Protein AF-A0A8I2FXC3-F1 (afdb_monomer_lite)

Secondary structure (DSSP, 8-state):
-HHHHHHHHHHHTTS-----SS--EETTTTEE--STTHHHHHHHHHTTS---HHHHHHHHHHTT--EEEE-SGGGHHHHHHHHH-SSSEEEE-SSHHHHHHHHT--GGGGS--S--HHHHHHHHHHHS------HHHHIIIIIHHHHHHHHHHHHHHHTT-PPPHHHHHHHHHHHHHHHH--

Radius of gyration: 24.17 Å; chains: 1; bounding box: 59×33×68 Å

Foldseek 3Di:
DVVVLVVQLVVPVVDQFDQDPDFDQQQQQLGGDPGRVVVSVSVSVPVPHGGPVLSVLVVCVVVPAQEEEAEDADCPVVVVSVVNDVRHHYQYDHDPVSVVVVVPDDPVVRDPPPDALLSVLLCLLVVDDAPAPDPVLCC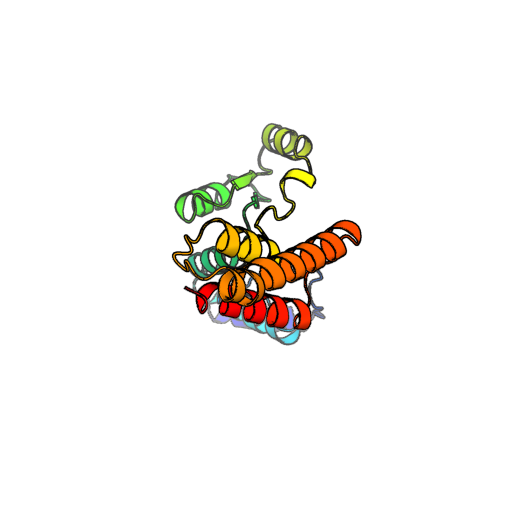VQRVVLSVVSVVLVVVCVVVVHHDDPVNNVSSVVSSVSSVVSD

Structure (mmCIF, N/CA/C/O backbone):
data_AF-A0A8I2FXC3-F1
#
_entry.id   AF-A0A8I2FXC3-F1
#
loop_
_atom_site.group_PDB
_atom_site.id
_atom_site.type_symbol
_atom_site.label_atom_id
_atom_site.label_alt_id
_atom_site.label_comp_id
_atom_site.label_asym_id
_atom_site.label_entity_id
_atom_site.label_seq_id
_atom_site.pdbx_PDB_ins_code
_atom_site.Cartn_x
_atom_site.Cartn_y
_atom_site.Cartn_z
_atom_site.occupancy
_atom_site.B_iso_or_equiv
_atom_site.auth_seq_id
_atom_site.auth_comp_id
_atom_site.auth_asym_id
_atom_site.auth_atom_id
_atom_site.pdbx_PDB_model_num
ATOM 1 N N . MET A 1 1 ? 8.585 11.444 -30.306 1.00 81.94 1 MET A N 1
ATOM 2 C CA . MET A 1 1 ? 8.657 10.123 -29.637 1.00 81.94 1 MET A CA 1
ATOM 3 C C . MET A 1 1 ? 7.749 9.060 -30.261 1.00 81.94 1 MET A C 1
ATOM 5 O O . MET A 1 1 ? 8.058 7.886 -30.109 1.00 81.94 1 MET A O 1
ATOM 9 N N . GLU A 1 2 ? 6.699 9.419 -31.012 1.00 89.00 2 GLU A N 1
ATOM 10 C CA . GLU A 1 2 ? 5.767 8.445 -31.617 1.00 89.00 2 GLU A CA 1
ATOM 11 C C . GLU A 1 2 ? 6.425 7.327 -32.466 1.00 89.00 2 GLU A C 1
ATOM 13 O O . GLU A 1 2 ? 6.064 6.163 -32.287 1.00 89.00 2 GLU A O 1
ATOM 18 N N . PRO A 1 3 ? 7.431 7.596 -33.327 1.00 92.88 3 PRO A N 1
ATOM 19 C CA . PRO A 1 3 ? 8.108 6.526 -34.069 1.00 92.88 3 PRO A CA 1
ATOM 20 C C . PRO A 1 3 ? 8.827 5.523 -33.155 1.00 92.88 3 PRO A C 1
ATOM 22 O O . PRO A 1 3 ? 8.731 4.315 -33.365 1.00 92.88 3 PRO A O 1
ATOM 25 N N . CYS A 1 4 ? 9.476 6.007 -32.091 1.00 93.56 4 CYS A N 1
ATOM 26 C CA . CYS A 1 4 ? 10.134 5.157 -31.097 1.00 93.56 4 CYS A CA 1
ATOM 27 C C . CYS A 1 4 ? 9.119 4.314 -30.318 1.00 93.56 4 CYS A C 1
ATOM 29 O O . CYS A 1 4 ? 9.374 3.146 -30.051 1.00 93.56 4 CYS A O 1
ATOM 31 N N . ALA A 1 5 ? 7.947 4.874 -29.999 1.00 94.56 5 ALA A N 1
ATOM 32 C CA . ALA A 1 5 ? 6.878 4.143 -29.324 1.00 94.56 5 ALA A CA 1
ATOM 33 C C . ALA A 1 5 ? 6.323 2.997 -30.188 1.00 94.56 5 ALA A C 1
ATOM 35 O O . ALA A 1 5 ? 6.007 1.929 -29.667 1.00 94.56 5 ALA A O 1
ATOM 36 N N . LYS A 1 6 ? 6.232 3.185 -31.513 1.00 94.62 6 LYS A N 1
ATOM 37 C CA . LYS A 1 6 ? 5.848 2.118 -32.455 1.00 94.62 6 LYS A CA 1
ATOM 38 C C . LYS A 1 6 ? 6.905 1.017 -32.537 1.00 94.62 6 LYS A C 1
ATOM 40 O O . LYS A 1 6 ? 6.545 -0.154 -32.463 1.00 94.62 6 LYS A O 1
ATOM 45 N N . ALA A 1 7 ? 8.183 1.386 -32.644 1.00 96.50 7 ALA A N 1
ATOM 46 C CA . ALA A 1 7 ? 9.283 0.422 -32.642 1.00 96.50 7 ALA A CA 1
ATOM 47 C C . ALA A 1 7 ? 9.333 -0.378 -31.329 1.00 96.50 7 ALA A C 1
ATOM 49 O O . ALA A 1 7 ? 9.421 -1.602 -31.353 1.00 96.50 7 ALA A O 1
ATOM 50 N N . PHE A 1 8 ? 9.176 0.298 -30.188 1.00 97.12 8 PHE A N 1
ATOM 51 C CA . PHE A 1 8 ? 9.113 -0.343 -28.877 1.00 97.12 8 PHE A CA 1
ATOM 52 C C . PHE A 1 8 ? 7.912 -1.287 -28.752 1.00 97.12 8 PHE A C 1
ATOM 54 O O . PHE A 1 8 ? 8.058 -2.407 -28.280 1.00 97.12 8 PHE A O 1
ATOM 61 N N . ALA A 1 9 ? 6.735 -0.884 -29.244 1.00 95.81 9 ALA A N 1
ATOM 62 C CA . ALA A 1 9 ? 5.561 -1.752 -29.262 1.00 95.81 9 ALA A CA 1
ATOM 63 C C . ALA A 1 9 ? 5.794 -3.033 -30.073 1.00 95.81 9 ALA A C 1
ATOM 65 O O . ALA A 1 9 ? 5.414 -4.106 -29.616 1.00 95.81 9 ALA A O 1
ATOM 66 N N . ALA A 1 10 ? 6.428 -2.928 -31.247 1.00 96.69 10 ALA A N 1
ATOM 67 C CA . ALA A 1 10 ? 6.784 -4.093 -32.053 1.00 96.69 10 ALA A CA 1
ATOM 68 C C . ALA A 1 10 ? 7.753 -5.020 -31.302 1.00 96.69 10 ALA A C 1
ATOM 70 O O . ALA A 1 10 ? 7.565 -6.233 -31.313 1.00 96.69 10 ALA A O 1
ATOM 71 N N . GLU A 1 11 ? 8.732 -4.461 -30.590 1.00 97.56 11 GLU A N 1
ATOM 72 C CA . GLU A 1 11 ? 9.667 -5.238 -29.773 1.00 97.56 11 GLU A CA 1
ATOM 73 C C . GLU A 1 11 ? 8.960 -5.993 -28.639 1.00 97.56 11 GLU A C 1
ATOM 75 O O . GLU A 1 11 ? 9.184 -7.188 -28.463 1.00 97.56 11 GLU A O 1
ATOM 80 N N . LEU A 1 12 ? 8.033 -5.340 -27.929 1.00 97.06 12 LEU A N 1
ATOM 81 C CA . LEU A 1 12 ? 7.273 -5.952 -26.833 1.00 97.06 12 LEU A CA 1
ATOM 82 C C . LEU A 1 12 ? 6.481 -7.195 -27.277 1.00 97.06 12 LEU A C 1
ATOM 84 O O . LEU A 1 12 ? 6.309 -8.111 -26.477 1.00 97.06 12 LEU A O 1
ATOM 88 N N . THR A 1 13 ? 6.042 -7.276 -28.542 1.00 95.88 13 THR A N 1
ATOM 89 C CA . THR A 1 13 ? 5.306 -8.453 -29.056 1.00 95.88 13 THR A CA 1
ATOM 90 C C . THR A 1 13 ? 6.130 -9.741 -29.086 1.00 95.88 13 THR A C 1
ATOM 92 O O . THR A 1 13 ? 5.559 -10.828 -29.153 1.00 95.88 13 THR A O 1
ATOM 95 N N . LYS A 1 14 ? 7.462 -9.643 -29.005 1.00 97.81 14 LYS A N 1
ATOM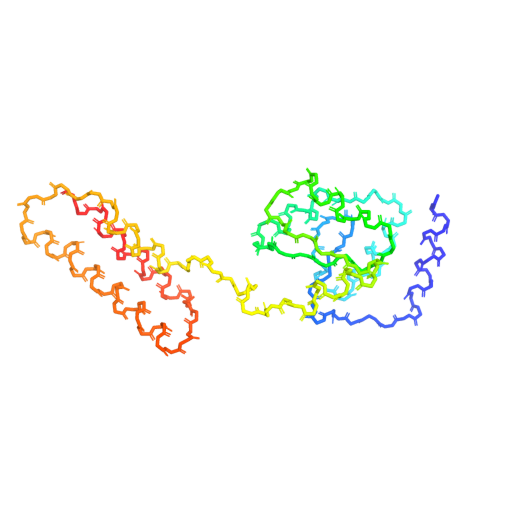 96 C CA . LYS A 1 14 ? 8.367 -10.800 -28.988 1.00 97.81 14 LYS A CA 1
ATOM 97 C C . LYS A 1 14 ? 8.417 -11.504 -27.630 1.00 97.81 14 LYS A C 1
ATOM 99 O O . LYS A 1 14 ? 8.979 -12.593 -27.533 1.00 97.81 14 LYS A O 1
ATOM 104 N N . TYR A 1 15 ? 7.840 -10.904 -26.590 1.00 97.00 15 TYR A N 1
ATOM 105 C CA . TYR A 1 15 ? 7.925 -11.386 -25.216 1.00 97.00 15 TYR A CA 1
ATOM 106 C C . TYR A 1 15 ? 6.571 -11.871 -24.700 1.00 97.00 15 TYR A C 1
ATOM 108 O O . TYR A 1 15 ? 5.512 -11.354 -25.058 1.00 97.00 15 TYR A O 1
ATOM 116 N N . ARG A 1 16 ? 6.610 -12.865 -23.808 1.00 96.75 16 ARG A N 1
ATOM 117 C CA . ARG A 1 16 ? 5.438 -13.317 -23.053 1.00 96.75 16 ARG A CA 1
ATOM 118 C C . ARG A 1 16 ? 5.423 -12.649 -21.687 1.00 96.75 16 ARG A C 1
ATOM 120 O O . ARG A 1 16 ? 6.368 -12.799 -20.917 1.00 96.75 16 ARG A O 1
ATOM 127 N N . PHE A 1 17 ? 4.334 -11.952 -21.391 1.00 96.81 17 PHE A N 1
ATOM 128 C CA . PHE A 1 17 ? 4.125 -11.295 -20.108 1.00 96.81 17 PHE A CA 1
ATOM 129 C C . PHE A 1 17 ? 3.331 -12.192 -19.161 1.00 96.81 17 PHE A C 1
ATOM 131 O O . PHE A 1 17 ? 2.380 -12.864 -19.564 1.00 96.81 17 PHE A O 1
ATOM 138 N N . HIS A 1 18 ? 3.719 -12.157 -17.892 1.00 97.00 18 HIS A N 1
ATOM 139 C CA . HIS A 1 18 ? 3.005 -12.775 -16.781 1.00 97.00 18 HIS A CA 1
ATOM 140 C C . HIS A 1 18 ? 2.612 -11.685 -15.790 1.00 97.00 18 HIS A C 1
ATOM 142 O O . HIS A 1 18 ? 3.192 -10.597 -15.803 1.00 97.00 18 HIS A O 1
ATOM 148 N N . MET A 1 19 ? 1.628 -11.979 -14.942 1.00 97.06 19 MET A N 1
ATOM 149 C CA . MET A 1 19 ? 1.322 -11.075 -13.843 1.00 97.06 19 MET A CA 1
ATOM 150 C C . MET A 1 19 ? 2.486 -11.067 -12.850 1.00 97.06 19 MET A C 1
ATOM 152 O O . MET A 1 19 ? 2.941 -12.146 -12.467 1.00 97.06 19 MET A O 1
ATOM 156 N N . PRO A 1 20 ? 2.976 -9.880 -12.454 1.00 95.19 20 PRO A N 1
ATOM 157 C CA . PRO A 1 20 ? 3.927 -9.765 -11.362 1.00 95.19 20 PRO A CA 1
ATOM 158 C C . PRO A 1 20 ? 3.356 -10.368 -10.077 1.00 95.19 20 PRO A C 1
ATOM 160 O O . PRO A 1 20 ? 2.172 -10.196 -9.790 1.00 95.19 20 PRO A O 1
ATOM 163 N N . GLU A 1 21 ? 4.205 -11.035 -9.299 1.00 95.94 21 GLU A N 1
ATOM 164 C CA . GLU A 1 21 ? 3.844 -11.533 -7.965 1.00 95.94 21 GLU A CA 1
ATOM 165 C C . GLU A 1 21 ? 3.537 -10.376 -7.001 1.00 95.94 21 GLU A C 1
ATOM 167 O O . GLU A 1 21 ? 2.598 -10.448 -6.212 1.00 95.94 21 GLU A O 1
ATOM 172 N N . TRP A 1 22 ? 4.264 -9.263 -7.143 1.00 94.12 22 TRP A N 1
ATOM 173 C CA . TRP A 1 22 ? 4.031 -8.027 -6.398 1.00 94.12 22 TRP A CA 1
ATOM 174 C C . TRP A 1 22 ? 3.427 -6.941 -7.292 1.00 94.12 22 TRP A C 1
ATOM 176 O O . TRP A 1 22 ? 3.851 -6.803 -8.442 1.00 94.12 22 TRP A O 1
ATOM 186 N N . PRO A 1 23 ? 2.489 -6.116 -6.791 1.00 95.00 23 PRO A N 1
ATOM 187 C CA . PRO A 1 23 ? 1.893 -5.038 -7.574 1.00 95.00 23 PRO A CA 1
ATOM 188 C C . PRO A 1 23 ? 2.944 -4.082 -8.157 1.00 95.00 23 PRO A C 1
ATOM 190 O O . PRO A 1 23 ? 3.705 -3.453 -7.425 1.00 95.00 23 PRO A O 1
ATOM 193 N N . VAL A 1 24 ? 2.949 -3.919 -9.483 1.00 97.31 24 VAL A N 1
ATOM 194 C CA . VAL A 1 24 ? 3.807 -2.943 -10.175 1.00 97.31 24 VAL A CA 1
ATOM 195 C C . VAL A 1 24 ? 2.955 -1.773 -10.648 1.00 97.31 24 VAL A C 1
ATOM 197 O O . VAL A 1 24 ? 2.078 -1.948 -11.494 1.00 97.31 24 VAL A O 1
ATOM 200 N N . ILE A 1 25 ? 3.225 -0.583 -10.108 1.00 97.69 25 ILE A N 1
ATOM 201 C CA . ILE A 1 25 ? 2.496 0.653 -10.414 1.00 97.69 25 ILE A CA 1
ATOM 202 C C . ILE A 1 25 ? 2.992 1.236 -11.742 1.00 97.69 25 ILE A C 1
ATOM 204 O O . ILE A 1 25 ? 4.173 1.544 -11.903 1.00 97.69 25 ILE A O 1
ATOM 208 N N . ALA A 1 26 ? 2.088 1.416 -12.702 1.00 98.00 26 ALA A N 1
ATOM 209 C CA . ALA A 1 26 ? 2.412 1.973 -14.004 1.00 98.00 26 ALA A CA 1
ATOM 210 C C . ALA A 1 26 ? 2.509 3.505 -13.955 1.00 98.00 26 ALA A C 1
ATOM 212 O O . ALA A 1 26 ? 1.583 4.200 -13.535 1.00 98.00 26 ALA A O 1
ATOM 213 N N . ASN A 1 27 ? 3.590 4.055 -14.512 1.00 97.69 27 ASN A N 1
ATOM 214 C CA . ASN A 1 27 ? 3.822 5.504 -14.570 1.00 97.69 27 ASN A CA 1
ATOM 215 C C . ASN A 1 27 ? 2.739 6.290 -15.324 1.00 97.69 27 ASN A C 1
ATOM 217 O O . ASN A 1 27 ? 2.617 7.491 -15.130 1.00 97.69 27 ASN A O 1
ATOM 221 N N . VAL A 1 28 ? 1.979 5.646 -16.210 1.00 97.62 28 VAL A N 1
ATOM 222 C CA . VAL A 1 28 ? 1.005 6.324 -17.081 1.00 97.62 28 VAL A CA 1
ATOM 223 C C . VAL A 1 28 ? -0.259 6.748 -16.330 1.00 97.62 28 VAL A C 1
ATOM 225 O O . VAL A 1 28 ? -0.900 7.714 -16.730 1.00 97.62 28 VAL A O 1
ATOM 228 N N . ASN A 1 29 ? -0.639 6.029 -15.272 1.00 96.44 29 ASN A N 1
ATOM 229 C CA . ASN A 1 29 ? -1.877 6.270 -14.524 1.00 96.44 29 ASN A CA 1
ATOM 230 C C . ASN A 1 29 ? -1.700 6.227 -12.996 1.00 96.44 29 ASN A C 1
ATOM 232 O O . ASN A 1 29 ? -2.645 6.564 -12.290 1.00 96.44 29 ASN A O 1
ATOM 236 N N . GLY A 1 30 ? -0.529 5.831 -12.486 1.00 97.12 30 GLY A N 1
ATOM 237 C CA . GLY A 1 30 ? -0.273 5.710 -11.051 1.00 97.12 30 GLY A CA 1
ATOM 238 C C . GLY A 1 30 ? -1.001 4.540 -10.390 1.00 97.12 30 GLY A C 1
ATOM 239 O O . GLY A 1 30 ? -1.213 4.574 -9.183 1.00 97.12 30 GLY A O 1
ATOM 240 N N . LEU A 1 31 ? -1.393 3.516 -11.156 1.00 97.62 31 LEU A N 1
ATOM 241 C CA . LEU A 1 31 ? -2.106 2.336 -10.657 1.00 97.62 31 LEU A CA 1
ATOM 242 C C . LEU A 1 31 ? -1.353 1.040 -10.997 1.00 97.62 31 LEU A C 1
ATOM 244 O O . LEU A 1 31 ? -0.633 1.007 -12.000 1.00 97.62 31 LEU A O 1
ATOM 248 N N . PRO A 1 32 ? -1.528 -0.042 -10.216 1.00 97.75 32 PRO A N 1
ATOM 249 C CA . PRO A 1 32 ? -1.008 -1.354 -10.571 1.00 97.75 32 PRO A CA 1
ATOM 250 C C . PRO A 1 32 ? -1.511 -1.844 -11.928 1.00 97.75 32 PRO A C 1
ATOM 252 O O . PRO A 1 32 ? -2.628 -1.524 -12.349 1.00 97.75 32 PRO A O 1
ATOM 255 N N . TYR A 1 33 ? -0.718 -2.684 -12.591 1.00 97.44 33 TYR A N 1
ATOM 256 C CA . TYR A 1 33 ? -1.213 -3.453 -13.731 1.00 97.44 33 TYR A CA 1
ATOM 257 C C . TYR A 1 33 ? -2.418 -4.304 -13.324 1.00 97.44 33 TYR A C 1
ATOM 259 O O . TYR A 1 33 ? -2.373 -5.028 -12.332 1.00 97.44 33 TYR A O 1
ATOM 267 N N . LYS A 1 34 ? -3.495 -4.211 -14.107 1.00 95.00 34 LYS A N 1
ATOM 268 C CA . LYS A 1 34 ? -4.745 -4.936 -13.847 1.00 95.00 34 LYS A CA 1
ATOM 269 C C . LYS A 1 34 ? -4.654 -6.399 -14.281 1.00 95.00 34 LYS A C 1
ATOM 271 O O . LYS A 1 34 ? -5.182 -7.283 -13.617 1.00 95.00 34 LYS A O 1
ATOM 276 N N . ASP A 1 35 ? -4.011 -6.619 -15.419 1.00 96.31 35 ASP A N 1
ATOM 277 C CA . ASP A 1 35 ? -3.868 -7.904 -16.093 1.00 96.31 35 ASP A CA 1
ATOM 278 C C . ASP A 1 35 ? -2.599 -7.898 -16.965 1.00 96.31 35 ASP A C 1
ATOM 280 O O . ASP A 1 35 ? -2.004 -6.843 -17.228 1.00 96.31 35 ASP A O 1
ATOM 284 N N . LYS A 1 36 ? -2.152 -9.082 -17.401 1.00 96.25 36 LYS A N 1
ATOM 285 C CA . LYS A 1 36 ? -0.900 -9.239 -18.161 1.00 96.25 36 LYS A CA 1
ATOM 286 C C . LYS A 1 36 ? -0.984 -8.583 -19.542 1.00 96.25 36 LYS A C 1
ATOM 288 O O . LYS A 1 36 ? 0.030 -8.133 -20.071 1.00 96.25 36 LYS A O 1
ATOM 293 N N . GLU A 1 37 ? -2.186 -8.499 -20.110 1.00 95.50 37 GLU A N 1
ATOM 294 C CA . GLU A 1 37 ? -2.475 -7.855 -21.390 1.00 95.50 37 GLU A CA 1
ATOM 295 C C . GLU A 1 37 ? -2.274 -6.333 -21.314 1.00 95.50 37 GLU A C 1
ATOM 297 O O . GLU A 1 37 ? -1.822 -5.714 -22.281 1.00 95.50 37 GLU A O 1
ATOM 302 N N . SER A 1 38 ? -2.540 -5.720 -20.157 1.00 96.38 38 SER A N 1
ATOM 303 C CA . SER A 1 38 ? -2.358 -4.283 -19.934 1.00 96.38 38 SER A CA 1
ATOM 304 C C . SER A 1 38 ? -0.890 -3.842 -19.891 1.00 96.38 38 SER A C 1
ATOM 306 O O . SER A 1 38 ? -0.597 -2.693 -20.235 1.00 96.38 38 SER A O 1
ATOM 308 N N . ILE A 1 39 ? 0.038 -4.735 -19.526 1.00 97.38 39 ILE A N 1
ATOM 309 C CA . ILE A 1 39 ? 1.464 -4.421 -19.336 1.00 97.38 39 ILE A CA 1
ATOM 310 C C . ILE A 1 39 ? 2.099 -3.835 -20.609 1.00 97.38 39 ILE A C 1
ATOM 312 O O . ILE A 1 39 ? 2.529 -2.677 -20.575 1.00 97.38 39 ILE A O 1
ATOM 316 N N . PRO A 1 40 ? 2.137 -4.543 -21.759 1.00 97.19 40 PRO A N 1
ATOM 317 C CA . PRO A 1 40 ? 2.761 -4.006 -22.969 1.00 97.19 40 PRO A CA 1
ATOM 318 C C . PRO A 1 40 ? 2.044 -2.755 -23.500 1.00 97.19 40 PRO A C 1
ATOM 320 O O . PRO A 1 40 ? 2.682 -1.865 -24.067 1.00 97.19 40 PRO A O 1
ATOM 323 N N . LEU A 1 41 ? 0.727 -2.642 -23.285 1.00 95.75 41 LEU A N 1
ATOM 324 C CA . LEU A 1 41 ? -0.053 -1.472 -23.695 1.00 95.75 41 LEU A CA 1
ATOM 325 C C . LEU A 1 41 ? 0.359 -0.216 -22.919 1.00 95.75 41 LEU A C 1
ATOM 327 O O . LEU A 1 41 ? 0.526 0.853 -23.512 1.00 95.75 41 LEU A O 1
ATOM 331 N N . LEU A 1 42 ? 0.530 -0.333 -21.604 1.00 97.38 42 LEU A N 1
ATOM 332 C CA . LEU A 1 42 ? 0.925 0.777 -20.740 1.00 97.38 42 LEU A CA 1
ATOM 333 C C . LEU A 1 42 ? 2.417 1.110 -20.874 1.00 97.38 42 LEU A C 1
ATOM 335 O O . LEU A 1 42 ? 2.748 2.294 -20.923 1.00 97.38 42 LEU A O 1
ATOM 339 N N . LEU A 1 43 ? 3.295 0.116 -21.053 1.00 97.06 43 LEU A N 1
ATOM 340 C CA . LEU A 1 43 ? 4.711 0.344 -21.375 1.00 97.06 43 LEU A CA 1
ATOM 341 C C . LEU A 1 43 ? 4.866 1.135 -22.679 1.00 97.06 43 LEU A C 1
ATOM 343 O O . LEU A 1 43 ? 5.606 2.117 -22.728 1.00 97.06 43 LEU A O 1
ATOM 347 N N . LYS A 1 44 ? 4.111 0.778 -23.728 1.00 96.38 44 LYS A N 1
ATOM 348 C CA . LYS A 1 44 ? 4.063 1.575 -24.961 1.00 96.38 44 LYS A CA 1
ATOM 349 C C . LYS A 1 44 ? 3.600 3.003 -24.678 1.00 96.38 44 LYS A C 1
ATOM 351 O O . LYS A 1 44 ? 4.236 3.946 -25.143 1.00 96.38 44 LYS A O 1
ATOM 356 N N . LYS A 1 45 ? 2.485 3.177 -23.956 1.00 96.56 45 LYS A N 1
ATOM 357 C CA . LYS A 1 45 ? 1.933 4.513 -23.662 1.00 96.56 45 LYS A CA 1
ATOM 358 C C . LYS A 1 45 ? 2.926 5.389 -22.900 1.00 96.56 45 LYS A C 1
ATOM 360 O O . LYS A 1 45 ? 2.995 6.581 -23.180 1.00 96.56 45 LYS A O 1
ATOM 365 N N . GLN A 1 46 ? 3.734 4.814 -22.011 1.00 96.44 46 GLN A N 1
ATOM 366 C CA . GLN A 1 46 ? 4.749 5.544 -21.250 1.00 96.44 46 GLN A CA 1
ATOM 367 C C . GLN A 1 46 ? 5.757 6.284 -22.144 1.00 96.44 46 GLN A C 1
ATOM 369 O O . GLN A 1 46 ? 6.243 7.340 -21.759 1.00 96.44 46 GLN A O 1
ATOM 374 N N . MET A 1 47 ? 6.026 5.794 -23.359 1.00 96.38 47 MET A N 1
ATOM 375 C CA . MET A 1 47 ? 6.929 6.461 -24.308 1.00 96.38 47 MET A CA 1
ATOM 376 C C . MET A 1 47 ? 6.421 7.825 -24.794 1.00 96.38 47 MET A C 1
ATOM 378 O O . MET A 1 47 ? 7.190 8.595 -25.365 1.00 96.38 47 MET A O 1
ATOM 382 N N . THR A 1 48 ? 5.127 8.112 -24.650 1.00 95.62 48 THR A N 1
ATOM 383 C CA . THR A 1 48 ? 4.497 9.332 -25.182 1.00 95.62 48 THR A CA 1
ATOM 384 C C . THR A 1 48 ? 3.650 10.080 -24.162 1.00 95.62 48 THR A C 1
ATOM 386 O O . THR A 1 48 ? 3.149 11.157 -24.473 1.00 95.62 48 THR A O 1
ATOM 389 N N . HIS A 1 49 ? 3.499 9.538 -22.953 1.00 95.38 49 HIS A N 1
ATOM 390 C CA . HIS A 1 49 ? 2.686 10.116 -21.888 1.00 95.38 49 HIS A CA 1
ATOM 391 C C . HIS A 1 49 ? 3.563 10.586 -20.723 1.00 95.38 49 HIS A C 1
ATOM 393 O O . HIS A 1 49 ? 4.606 9.985 -20.455 1.00 95.38 49 HIS A O 1
ATOM 399 N N . PRO A 1 50 ? 3.146 11.645 -20.009 1.00 95.94 50 PRO A N 1
ATOM 400 C CA . PRO A 1 50 ? 3.859 12.104 -18.827 1.00 95.94 50 PRO A CA 1
ATOM 401 C C . PRO A 1 50 ? 3.846 11.046 -17.719 1.00 95.94 50 PRO A C 1
ATOM 403 O O . PRO A 1 50 ? 2.918 10.243 -17.605 1.00 95.94 50 PRO A O 1
ATOM 406 N N . ILE A 1 51 ? 4.870 11.094 -16.867 1.00 96.31 51 ILE A N 1
ATOM 407 C CA . ILE A 1 51 ? 4.948 10.278 -15.655 1.00 96.31 51 ILE A CA 1
ATOM 408 C C . ILE A 1 51 ? 3.985 10.860 -14.614 1.00 96.31 51 ILE A C 1
ATOM 410 O O . ILE A 1 51 ? 4.172 11.981 -14.141 1.00 96.31 51 ILE A O 1
ATOM 414 N N . GLN A 1 52 ? 2.978 10.084 -14.222 1.00 97.00 52 GLN A N 1
ATOM 415 C CA . GLN A 1 52 ? 1.974 10.427 -13.213 1.00 97.00 52 GLN A CA 1
ATOM 416 C C . GLN A 1 52 ? 2.493 10.189 -11.789 1.00 97.00 52 GLN A C 1
ATOM 418 O O . GLN A 1 52 ? 1.914 9.437 -11.008 1.00 97.00 52 GLN A O 1
ATOM 423 N N . TRP A 1 53 ? 3.597 10.847 -11.431 1.00 94.75 53 TRP A N 1
ATOM 424 C CA . TRP A 1 53 ? 4.250 10.657 -10.132 1.00 94.75 53 TRP A CA 1
ATOM 425 C C . TRP A 1 53 ? 3.337 10.984 -8.943 1.00 94.75 53 TRP A C 1
ATOM 427 O O . TRP A 1 53 ? 3.314 10.257 -7.954 1.00 94.75 53 TRP A O 1
ATOM 437 N N . GLN A 1 54 ? 2.537 12.049 -9.048 1.00 93.81 54 GLN A N 1
ATOM 438 C CA . GLN A 1 54 ? 1.588 12.419 -7.998 1.00 93.81 54 GLN A CA 1
ATOM 439 C C . GLN A 1 54 ? 0.521 11.338 -7.781 1.00 93.81 54 GLN A C 1
ATOM 441 O O . GLN A 1 54 ? 0.184 11.047 -6.637 1.00 93.81 54 GLN A O 1
ATOM 446 N N . ALA A 1 55 ? 0.031 10.714 -8.857 1.00 96.06 55 ALA A N 1
ATOM 447 C CA . ALA A 1 55 ? -0.934 9.623 -8.758 1.00 96.06 55 ALA A CA 1
ATOM 448 C C . ALA A 1 55 ? -0.313 8.387 -8.091 1.00 96.06 55 ALA A C 1
ATOM 450 O O . ALA A 1 55 ? -0.939 7.796 -7.219 1.00 96.06 55 ALA A O 1
ATOM 451 N N . THR A 1 56 ? 0.942 8.055 -8.418 1.00 96.25 56 THR A N 1
ATOM 452 C CA . THR A 1 56 ? 1.693 6.992 -7.731 1.00 96.25 56 THR A CA 1
ATOM 453 C C . THR A 1 56 ? 1.812 7.263 -6.228 1.00 96.25 56 THR A C 1
ATOM 455 O O . THR A 1 56 ? 1.546 6.374 -5.424 1.00 96.25 56 THR A O 1
ATOM 458 N N . MET A 1 57 ? 2.164 8.491 -5.833 1.00 94.31 57 MET A N 1
ATOM 459 C CA . MET A 1 57 ? 2.274 8.863 -4.415 1.00 94.31 57 MET A CA 1
ATOM 460 C C . MET A 1 57 ? 0.926 8.795 -3.687 1.00 94.31 57 MET A C 1
ATOM 462 O O . MET A 1 57 ? 0.869 8.341 -2.545 1.00 94.31 57 MET A O 1
ATOM 466 N N . GLU A 1 58 ? -0.159 9.220 -4.338 1.00 93.06 58 GLU A N 1
ATOM 467 C CA . GLU A 1 58 ? -1.506 9.141 -3.769 1.00 93.06 58 GLU A CA 1
ATOM 468 C C . GLU A 1 58 ? -1.964 7.685 -3.619 1.00 93.06 58 GLU A C 1
ATOM 470 O O . GLU A 1 58 ? -2.479 7.313 -2.566 1.00 93.06 58 GLU A O 1
ATOM 475 N N . TYR A 1 59 ? -1.694 6.836 -4.615 1.00 94.75 59 TYR A N 1
ATOM 476 C CA . TYR A 1 59 ? -1.940 5.401 -4.519 1.00 94.75 59 TYR A CA 1
ATOM 477 C C . TYR A 1 59 ? -1.205 4.797 -3.316 1.00 94.75 59 TYR A C 1
ATOM 479 O O . TYR A 1 59 ? -1.831 4.127 -2.495 1.00 94.75 59 TYR A O 1
ATOM 487 N N . MET A 1 60 ? 0.098 5.073 -3.169 1.00 93.00 60 MET A N 1
ATOM 488 C CA . MET A 1 60 ? 0.901 4.562 -2.051 1.00 93.00 60 MET A CA 1
ATOM 489 C C . MET A 1 60 ? 0.319 4.980 -0.697 1.00 93.00 60 MET A C 1
ATOM 491 O O . MET A 1 60 ? 0.132 4.143 0.185 1.00 93.00 60 MET A O 1
ATOM 495 N N . LYS A 1 61 ? -0.049 6.257 -0.558 1.00 88.50 61 LYS A N 1
ATOM 496 C CA . LYS A 1 61 ? -0.662 6.796 0.660 1.00 88.50 61 LYS A CA 1
ATOM 497 C C . LYS A 1 61 ? -1.994 6.120 0.991 1.00 88.50 61 LYS A C 1
ATOM 499 O O . LYS A 1 61 ? -2.214 5.745 2.140 1.00 88.50 61 LYS A O 1
ATOM 504 N N . GLN A 1 62 ? -2.882 5.957 0.011 1.00 89.62 62 GLN A N 1
ATOM 505 C CA . GLN A 1 62 ? -4.195 5.330 0.218 1.00 89.62 62 GLN A CA 1
ATOM 506 C C . GLN A 1 62 ? -4.084 3.863 0.636 1.00 89.62 62 GLN A 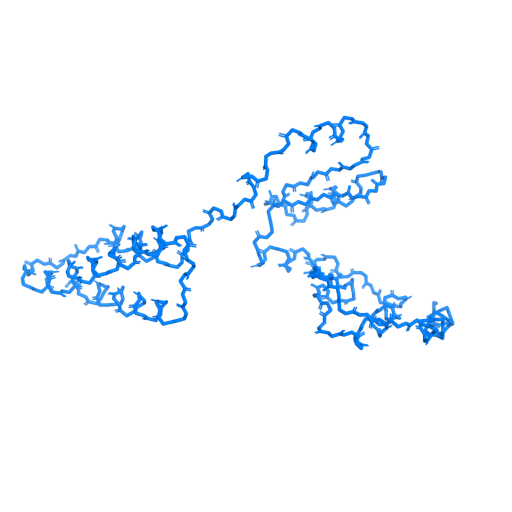C 1
ATOM 508 O O . GLN A 1 62 ? -4.911 3.383 1.408 1.00 89.62 62 GLN A O 1
ATOM 513 N N . HIS A 1 63 ? -3.042 3.174 0.174 1.00 88.56 63 HIS A N 1
ATOM 514 C CA . HIS A 1 63 ? -2.784 1.779 0.523 1.00 88.56 63 HIS A CA 1
ATOM 515 C C . HIS A 1 63 ? -1.955 1.627 1.805 1.00 88.56 63 HIS A C 1
ATOM 517 O O . HIS A 1 63 ? -1.693 0.508 2.230 1.00 88.56 63 HIS A O 1
ATOM 523 N N . GLY A 1 64 ? -1.606 2.732 2.474 1.00 87.06 64 GLY A N 1
ATOM 524 C CA . GLY A 1 64 ? -0.885 2.697 3.744 1.00 87.06 64 GLY A CA 1
ATOM 525 C C . GLY A 1 64 ? 0.578 2.319 3.634 1.00 87.06 64 GLY A C 1
ATOM 526 O O . GLY A 1 64 ? 1.132 1.839 4.610 1.00 87.06 64 GLY A O 1
ATOM 527 N N . ILE A 1 65 ? 1.187 2.508 2.467 1.00 89.75 65 ILE A N 1
ATOM 528 C CA . ILE A 1 65 ? 2.631 2.358 2.334 1.00 89.75 65 ILE A CA 1
ATOM 529 C C . ILE A 1 65 ? 3.279 3.495 3.126 1.00 89.75 65 ILE A C 1
ATOM 531 O O . ILE A 1 65 ? 2.987 4.668 2.879 1.00 89.75 65 ILE A O 1
ATOM 535 N N . ASP A 1 66 ? 4.145 3.138 4.064 1.00 88.75 66 ASP A N 1
ATOM 536 C CA . ASP A 1 66 ? 4.843 4.028 4.997 1.00 88.75 66 ASP A CA 1
ATOM 537 C C . ASP A 1 66 ? 6.374 3.894 4.914 1.00 88.75 66 ASP A C 1
ATOM 539 O O . ASP A 1 66 ? 7.096 4.750 5.426 1.00 88.75 66 ASP A O 1
ATOM 543 N N . ALA A 1 67 ? 6.877 2.900 4.180 1.00 91.06 67 ALA A N 1
ATOM 544 C CA . ALA A 1 67 ? 8.288 2.715 3.881 1.00 91.06 67 ALA A CA 1
ATOM 545 C C . ALA A 1 67 ? 8.533 2.436 2.390 1.00 91.06 67 ALA A C 1
ATOM 547 O O . ALA A 1 67 ? 7.729 1.804 1.705 1.00 91.06 67 ALA A O 1
ATOM 548 N N . ALA A 1 68 ? 9.666 2.910 1.872 1.00 93.00 68 ALA A N 1
ATOM 549 C CA . ALA A 1 68 ? 10.120 2.634 0.515 1.00 93.00 68 ALA A CA 1
ATOM 550 C C . ALA A 1 68 ? 11.646 2.514 0.449 1.00 93.00 68 ALA A C 1
ATOM 552 O O . ALA A 1 68 ? 12.368 3.190 1.180 1.00 93.00 68 ALA A O 1
ATOM 553 N N . ILE A 1 69 ? 12.140 1.702 -0.484 1.00 94.31 69 ILE A N 1
ATOM 554 C CA . ILE A 1 69 ? 13.571 1.553 -0.762 1.00 94.31 69 ILE A CA 1
ATOM 555 C C . ILE A 1 69 ? 13.826 2.006 -2.200 1.00 94.31 69 ILE A C 1
ATOM 557 O O . ILE A 1 69 ? 13.303 1.424 -3.150 1.00 94.31 69 ILE A O 1
ATOM 561 N N . GLU A 1 70 ? 14.628 3.056 -2.381 1.00 95.12 70 GLU A N 1
ATOM 562 C CA . GLU A 1 70 ? 15.099 3.462 -3.704 1.00 95.12 70 GLU A CA 1
ATOM 563 C C . GLU A 1 70 ? 16.296 2.608 -4.124 1.00 95.12 70 GLU A C 1
ATOM 565 O O . GLU A 1 70 ? 17.403 2.761 -3.599 1.00 95.12 70 GLU A O 1
ATOM 570 N N . MET A 1 71 ? 16.072 1.766 -5.131 1.00 92.88 71 MET A N 1
ATOM 571 C CA . MET A 1 71 ? 17.121 0.994 -5.786 1.00 92.88 71 MET A CA 1
ATOM 572 C C . MET A 1 71 ? 17.678 1.776 -6.976 1.00 92.88 71 MET A C 1
ATOM 574 O O . MET A 1 71 ? 17.087 1.798 -8.057 1.00 92.88 71 MET A O 1
ATOM 578 N N . GLY A 1 72 ? 18.814 2.442 -6.788 1.00 85.44 72 GLY A N 1
ATOM 579 C CA . GLY A 1 72 ? 19.462 3.183 -7.866 1.00 85.44 72 GLY A CA 1
ATOM 580 C C . GLY A 1 72 ? 20.354 4.327 -7.393 1.00 85.44 72 GLY A C 1
ATOM 581 O O . GLY A 1 72 ? 20.373 4.679 -6.211 1.00 85.44 72 GLY A O 1
ATOM 582 N N . PRO A 1 73 ? 21.128 4.919 -8.316 1.00 85.38 73 PRO A N 1
ATOM 583 C CA . PRO A 1 73 ? 22.080 5.956 -7.966 1.00 85.38 73 PRO A CA 1
ATOM 584 C C . PRO A 1 73 ? 21.394 7.309 -7.704 1.00 85.38 73 PRO A C 1
ATOM 586 O O . PRO A 1 73 ? 20.308 7.591 -8.205 1.00 85.38 73 PRO A O 1
ATOM 589 N N . LYS A 1 74 ? 22.096 8.209 -7.005 1.00 88.88 74 LYS A N 1
ATOM 590 C CA . LYS A 1 74 ? 21.780 9.646 -6.829 1.00 88.88 74 LYS A CA 1
ATOM 591 C C . LYS A 1 74 ? 20.580 10.000 -5.937 1.00 88.88 74 LYS A C 1
ATOM 593 O O . LYS A 1 74 ? 20.290 11.189 -5.808 1.00 88.88 74 LYS A O 1
ATOM 598 N N . LYS A 1 75 ? 19.930 9.033 -5.279 1.00 91.81 75 LYS A N 1
ATOM 599 C CA . LYS A 1 75 ? 18.864 9.272 -4.278 1.00 91.81 75 LYS A CA 1
ATOM 600 C C . LYS A 1 75 ? 17.739 10.199 -4.790 1.00 91.81 75 LYS A C 1
ATOM 602 O O . LYS A 1 75 ? 17.238 11.061 -4.058 1.00 91.81 75 LYS A O 1
ATOM 607 N N . VAL A 1 76 ? 17.411 10.126 -6.083 1.00 93.44 76 VAL A N 1
ATOM 608 C CA . VAL A 1 76 ? 16.503 11.083 -6.737 1.00 93.44 76 VAL A CA 1
ATOM 609 C C . VAL A 1 76 ? 15.072 10.838 -6.282 1.00 93.44 76 VAL A C 1
ATOM 611 O O . VAL A 1 76 ? 14.391 11.789 -5.887 1.00 93.44 76 VAL A O 1
ATOM 614 N N . LEU A 1 77 ? 14.621 9.582 -6.292 1.00 93.62 77 LEU A N 1
ATOM 615 C CA . LEU A 1 77 ? 13.267 9.228 -5.873 1.00 93.62 77 LEU A CA 1
ATOM 616 C C . LEU A 1 77 ? 13.081 9.473 -4.377 1.00 93.62 77 LEU A C 1
ATOM 618 O O . LEU A 1 77 ? 12.072 10.056 -4.001 1.00 93.62 77 LEU A O 1
ATOM 622 N N . LYS A 1 78 ? 14.077 9.181 -3.536 1.00 92.31 78 LYS A N 1
ATOM 623 C CA . LYS A 1 78 ? 14.097 9.519 -2.105 1.00 92.31 78 LYS A CA 1
ATOM 624 C C . LYS A 1 78 ? 13.830 10.999 -1.881 1.00 92.31 78 LYS A C 1
ATOM 626 O O . LYS A 1 78 ? 12.969 11.363 -1.082 1.00 92.31 78 LYS A O 1
ATOM 631 N N . ASN A 1 79 ? 14.502 11.867 -2.631 1.00 91.50 79 ASN A N 1
ATOM 632 C CA . ASN A 1 79 ? 14.291 13.309 -2.532 1.00 91.50 79 ASN A CA 1
ATOM 633 C C . ASN A 1 79 ? 12.921 13.757 -3.072 1.00 91.50 79 ASN A C 1
ATOM 635 O O . ASN A 1 79 ? 12.312 14.665 -2.503 1.00 91.50 79 ASN A O 1
ATOM 639 N N . LEU A 1 80 ? 12.420 13.142 -4.146 1.00 92.62 80 LEU A N 1
ATOM 640 C CA . LEU A 1 80 ? 11.092 13.437 -4.699 1.00 92.62 80 LEU A CA 1
ATOM 641 C C . LEU A 1 80 ? 9.961 12.972 -3.772 1.00 92.62 80 LEU A C 1
ATOM 643 O O . LEU A 1 80 ? 9.022 13.728 -3.528 1.00 92.62 80 LEU A O 1
ATOM 647 N N . MET A 1 81 ? 10.067 11.765 -3.219 1.00 92.75 81 MET A N 1
ATOM 648 C CA . MET A 1 81 ? 9.109 11.194 -2.274 1.00 92.75 81 MET A CA 1
ATOM 649 C C . MET A 1 81 ? 9.047 12.020 -0.993 1.00 92.75 81 MET A C 1
ATOM 651 O O . MET A 1 81 ? 7.953 12.409 -0.601 1.00 92.75 81 MET A O 1
ATOM 655 N N . LYS A 1 82 ? 10.196 12.402 -0.412 1.00 89.38 82 LYS A N 1
ATOM 656 C CA . LYS A 1 82 ? 10.251 13.273 0.781 1.00 89.38 82 LYS A CA 1
ATOM 657 C C . LYS A 1 82 ? 9.533 14.611 0.590 1.00 89.38 82 LYS A C 1
ATOM 659 O O . LYS A 1 82 ? 8.987 15.161 1.544 1.00 89.38 82 LYS A O 1
ATOM 664 N N . LYS A 1 83 ? 9.546 15.160 -0.631 1.00 88.31 83 LYS A N 1
ATOM 665 C CA . LYS A 1 83 ? 8.806 16.388 -0.969 1.00 88.31 83 LYS A CA 1
ATOM 666 C C . LYS A 1 83 ? 7.307 16.137 -1.132 1.00 88.31 83 LYS A C 1
ATOM 668 O O . LYS A 1 83 ? 6.518 17.004 -0.774 1.00 88.31 83 LYS A O 1
ATOM 673 N N . ALA A 1 84 ? 6.925 14.985 -1.678 1.00 86.88 84 ALA A N 1
ATOM 674 C CA . ALA A 1 84 ? 5.534 14.634 -1.948 1.00 86.88 84 ALA A CA 1
ATOM 675 C C . ALA A 1 84 ? 4.781 14.111 -0.710 1.00 86.88 84 ALA A C 1
ATOM 677 O O . ALA A 1 84 ? 3.578 14.326 -0.591 1.00 86.88 84 ALA A O 1
ATOM 678 N N . SER A 1 85 ? 5.466 13.440 0.217 1.00 84.44 85 SER A N 1
ATOM 679 C CA . SER A 1 85 ? 4.886 12.898 1.443 1.00 84.44 85 SER A CA 1
ATOM 680 C C . SER A 1 85 ? 5.928 12.838 2.555 1.00 84.44 85 SER A C 1
ATOM 682 O O . SER A 1 85 ? 7.027 12.327 2.364 1.00 84.44 85 SER A O 1
ATOM 684 N N . ARG A 1 86 ? 5.559 13.321 3.746 1.00 81.56 86 ARG A N 1
ATOM 685 C CA . ARG A 1 86 ? 6.356 13.139 4.973 1.00 81.56 86 ARG A CA 1
ATOM 686 C C . ARG A 1 86 ? 6.035 11.840 5.711 1.00 81.56 86 ARG A C 1
ATOM 688 O O . ARG A 1 86 ? 6.698 11.542 6.693 1.00 81.56 86 ARG A O 1
ATOM 695 N N . HIS A 1 87 ? 5.007 11.115 5.272 1.00 82.69 87 HIS A N 1
ATOM 696 C CA . HIS A 1 87 ? 4.565 9.882 5.919 1.00 82.69 87 HIS A CA 1
ATOM 697 C C . HIS A 1 87 ? 5.384 8.666 5.482 1.00 82.69 87 HIS A C 1
ATOM 699 O O . HIS A 1 87 ? 5.506 7.725 6.250 1.00 82.69 87 HIS A O 1
ATOM 705 N N . ILE A 1 88 ? 5.951 8.702 4.271 1.00 89.25 88 ILE A N 1
ATOM 706 C CA . ILE A 1 88 ? 6.739 7.591 3.738 1.00 89.25 88 ILE A CA 1
ATOM 707 C C . ILE A 1 88 ? 8.209 7.815 4.085 1.00 89.25 88 ILE A C 1
ATOM 709 O O . ILE A 1 88 ? 8.829 8.776 3.615 1.00 89.25 88 ILE A O 1
ATOM 713 N N . ILE A 1 89 ? 8.770 6.919 4.888 1.00 90.75 89 ILE A N 1
ATOM 714 C CA . ILE A 1 89 ? 10.203 6.823 5.149 1.00 90.75 89 ILE A CA 1
ATOM 715 C C . ILE A 1 89 ? 10.859 6.214 3.912 1.00 90.75 89 ILE A C 1
ATOM 717 O O . ILE A 1 89 ? 10.399 5.207 3.384 1.00 90.75 89 ILE A O 1
ATOM 721 N N . VAL A 1 90 ? 11.926 6.842 3.410 1.00 92.56 90 VAL A N 1
ATOM 722 C CA . VAL A 1 90 ? 12.586 6.378 2.184 1.00 92.56 90 VAL A CA 1
ATOM 723 C C . VAL A 1 90 ? 14.057 6.090 2.428 1.00 92.56 90 VAL A C 1
ATOM 725 O O . VAL A 1 90 ? 14.852 6.998 2.704 1.00 92.56 90 VAL A O 1
ATOM 728 N N . TYR A 1 91 ? 14.413 4.827 2.253 1.00 93.62 91 TYR A N 1
ATOM 729 C CA . TYR A 1 91 ? 15.770 4.305 2.257 1.00 93.62 91 TYR A CA 1
ATOM 730 C C . TYR A 1 91 ? 16.353 4.344 0.842 1.00 93.62 91 TYR A C 1
ATOM 732 O O . TYR A 1 91 ? 15.640 4.535 -0.144 1.00 93.62 91 TYR A O 1
ATOM 740 N N . SER A 1 92 ? 17.670 4.233 0.728 1.00 94.75 92 SER A N 1
ATOM 741 C CA . SER A 1 92 ? 18.373 4.232 -0.560 1.00 94.75 92 SER A CA 1
ATOM 742 C C . SER A 1 92 ? 19.336 3.055 -0.623 1.00 94.75 92 SER A C 1
ATOM 744 O O . SER A 1 92 ? 19.609 2.445 0.395 1.00 94.75 92 SER A O 1
ATOM 746 N N . THR A 1 93 ? 19.860 2.733 -1.802 1.00 94.81 93 THR A N 1
ATOM 747 C CA . THR A 1 93 ? 20.933 1.735 -1.966 1.00 94.81 93 THR A CA 1
ATOM 748 C C . THR A 1 93 ? 22.143 2.336 -2.689 1.00 94.81 93 THR A C 1
ATOM 750 O O . THR A 1 93 ? 22.799 1.664 -3.484 1.00 94.81 93 THR A O 1
ATOM 753 N N . ASN A 1 94 ? 22.377 3.644 -2.538 1.00 93.31 94 ASN A N 1
ATOM 754 C CA . ASN A 1 94 ? 23.330 4.375 -3.374 1.00 93.31 94 ASN A CA 1
ATOM 755 C C . ASN A 1 94 ? 24.766 4.288 -2.842 1.00 93.31 94 ASN A C 1
ATOM 757 O O . ASN A 1 94 ? 25.702 4.300 -3.638 1.00 93.31 94 ASN A O 1
ATOM 761 N N . THR A 1 95 ? 24.949 4.246 -1.523 1.00 93.62 95 THR A N 1
ATOM 762 C CA . THR A 1 95 ? 26.264 4.095 -0.884 1.00 93.62 95 THR A CA 1
ATOM 763 C C . THR A 1 95 ? 26.317 2.852 -0.003 1.00 93.62 95 THR A C 1
ATOM 765 O O . THR A 1 95 ? 25.297 2.210 0.241 1.00 93.62 95 THR A O 1
ATOM 768 N N . ARG A 1 96 ? 27.517 2.499 0.468 1.00 92.81 96 ARG A N 1
ATOM 769 C CA . ARG A 1 96 ? 27.694 1.376 1.393 1.00 92.81 96 ARG A CA 1
ATOM 770 C C . ARG A 1 96 ? 26.970 1.624 2.715 1.00 92.81 96 ARG A C 1
ATOM 772 O O . ARG A 1 96 ? 26.318 0.721 3.215 1.00 92.81 96 ARG A O 1
ATOM 779 N N . GLU A 1 97 ? 27.025 2.854 3.207 1.00 93.12 97 GLU A N 1
ATOM 780 C CA . GLU A 1 97 ? 26.354 3.279 4.437 1.00 93.12 97 GLU A CA 1
ATOM 781 C C . GLU A 1 97 ? 24.831 3.144 4.306 1.00 93.12 97 GLU A C 1
ATOM 783 O O . GLU A 1 97 ? 24.164 2.756 5.256 1.00 93.12 97 GLU A O 1
ATOM 788 N N . ASP A 1 98 ? 24.275 3.399 3.113 1.00 92.88 98 ASP A N 1
ATOM 789 C CA . ASP A 1 98 ? 22.848 3.168 2.873 1.00 92.88 98 ASP A CA 1
ATOM 790 C C . ASP A 1 98 ? 22.471 1.678 2.986 1.00 92.88 98 ASP A C 1
ATOM 792 O O . ASP A 1 98 ? 21.375 1.341 3.422 1.00 92.88 98 ASP A O 1
ATOM 796 N N . LEU A 1 99 ? 23.362 0.778 2.557 1.00 92.00 99 LEU A N 1
ATOM 797 C CA . LEU A 1 99 ? 23.140 -0.664 2.670 1.00 92.00 99 LEU A CA 1
ATOM 798 C C . LEU A 1 99 ? 23.269 -1.131 4.120 1.00 92.00 99 LEU A C 1
ATOM 800 O O . LEU A 1 99 ? 22.501 -1.984 4.542 1.00 92.00 99 LEU A O 1
ATOM 804 N N . GLU A 1 100 ? 24.220 -0.575 4.870 1.00 94.31 100 GLU A N 1
ATOM 805 C CA . GLU A 1 100 ? 24.379 -0.839 6.303 1.00 94.31 100 GLU A CA 1
ATOM 806 C C . GLU A 1 100 ? 23.115 -0.420 7.074 1.00 94.31 100 GLU A C 1
ATOM 808 O O . GLU A 1 100 ? 22.572 -1.245 7.802 1.00 94.31 100 GLU A O 1
ATOM 813 N N . GLU A 1 101 ? 22.556 0.769 6.801 1.00 92.44 101 GLU A N 1
ATOM 814 C CA . GLU A 1 101 ? 21.257 1.210 7.349 1.00 92.44 101 GLU A CA 1
ATOM 815 C C . GLU A 1 101 ? 20.131 0.210 7.030 1.00 92.44 101 GLU A C 1
ATOM 817 O O . GLU A 1 101 ? 19.327 -0.114 7.898 1.00 92.44 101 GLU A O 1
ATOM 822 N N . LEU A 1 102 ? 20.075 -0.311 5.799 1.00 91.44 102 LEU A N 1
ATOM 823 C CA . LEU A 1 102 ? 19.067 -1.298 5.399 1.00 91.44 102 LEU A CA 1
ATOM 824 C C . LEU A 1 102 ? 19.223 -2.652 6.105 1.00 91.44 102 LEU A C 1
ATOM 826 O O . LEU A 1 102 ? 18.217 -3.308 6.359 1.00 91.44 102 LEU A O 1
ATOM 830 N N . TYR A 1 103 ? 20.452 -3.091 6.396 1.00 91.06 103 TYR A N 1
ATOM 831 C CA . TYR A 1 103 ? 20.703 -4.355 7.099 1.00 91.06 103 TYR A CA 1
ATOM 832 C C . TYR A 1 103 ? 20.360 -4.295 8.589 1.00 91.06 103 TYR A C 1
ATOM 834 O O . TYR A 1 103 ? 20.147 -5.342 9.197 1.00 91.06 103 TYR A O 1
ATOM 842 N N . GLU A 1 104 ? 20.311 -3.098 9.170 1.00 92.06 104 GLU A N 1
ATOM 843 C CA . GLU A 1 104 ? 19.903 -2.880 10.561 1.00 92.06 104 GLU A CA 1
ATOM 844 C C . GLU A 1 104 ? 18.378 -2.848 10.741 1.00 92.06 104 GLU A C 1
ATOM 846 O O . GLU A 1 104 ? 17.902 -2.847 11.875 1.00 92.06 104 GLU A O 1
ATOM 851 N N . LEU A 1 105 ? 17.606 -2.831 9.649 1.00 90.25 105 LEU A N 1
ATOM 852 C CA . LEU A 1 105 ? 16.149 -2.802 9.713 1.00 90.25 105 LEU A CA 1
ATOM 853 C C . LEU A 1 105 ? 15.568 -4.140 10.173 1.00 90.25 105 LEU A C 1
ATOM 855 O O . LEU A 1 105 ? 15.877 -5.193 9.610 1.00 90.25 105 LEU A O 1
ATOM 859 N N . ASP A 1 106 ? 14.641 -4.077 11.127 1.00 88.50 106 ASP A N 1
ATOM 860 C CA . ASP A 1 106 ? 13.830 -5.222 11.519 1.00 88.50 106 ASP A CA 1
ATOM 861 C C . ASP A 1 106 ? 12.563 -5.279 10.645 1.00 88.50 106 ASP A C 1
ATOM 863 O O . ASP A 1 106 ? 11.805 -4.307 10.593 1.00 88.50 106 ASP A O 1
ATOM 867 N N . PRO A 1 107 ? 12.275 -6.391 9.943 1.00 81.94 107 PRO A N 1
ATOM 868 C CA . PRO A 1 107 ? 11.000 -6.568 9.251 1.00 81.94 107 PRO A CA 1
ATOM 869 C C . PRO A 1 107 ? 9.764 -6.330 10.138 1.00 81.94 107 PRO A C 1
ATOM 871 O O . PRO A 1 107 ? 8.724 -5.918 9.619 1.00 81.94 107 PRO A O 1
ATOM 874 N N . GLU A 1 108 ? 9.860 -6.547 11.455 1.00 82.94 108 GLU A N 1
ATOM 875 C CA . GLU A 1 108 ? 8.784 -6.258 12.413 1.00 82.94 108 GLU A CA 1
ATOM 876 C C . GLU A 1 108 ? 8.448 -4.759 12.516 1.00 82.94 108 GLU A C 1
ATOM 878 O O . GLU A 1 108 ? 7.322 -4.394 12.877 1.00 82.94 108 GLU A O 1
ATOM 883 N N . ASP A 1 109 ? 9.370 -3.870 12.134 1.00 81.56 109 ASP A N 1
ATOM 884 C CA . ASP A 1 109 ? 9.125 -2.426 12.106 1.00 81.56 109 ASP A CA 1
ATOM 885 C C . ASP A 1 109 ? 8.111 -2.017 11.033 1.00 81.56 109 ASP A C 1
ATOM 887 O O . ASP A 1 109 ? 7.437 -0.997 11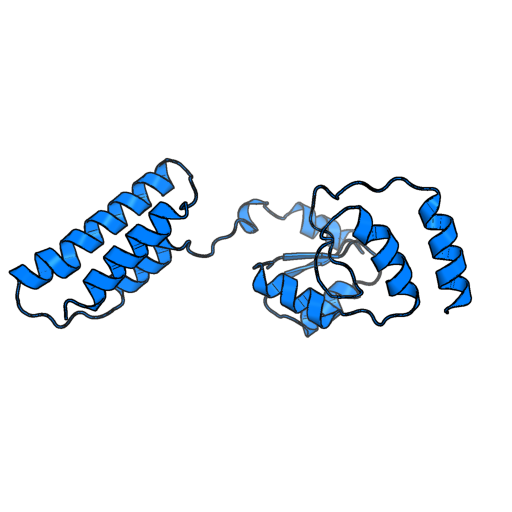.198 1.00 81.56 109 ASP A O 1
ATOM 891 N N . PHE A 1 110 ? 7.954 -2.832 9.985 1.00 79.31 110 PHE A N 1
ATOM 892 C CA . PHE A 1 110 ? 7.078 -2.575 8.835 1.00 79.31 110 PHE A CA 1
ATOM 893 C C . PHE A 1 110 ? 5.792 -3.408 8.846 1.00 79.31 110 PHE A C 1
ATOM 895 O O . PHE A 1 110 ? 5.062 -3.451 7.853 1.00 79.31 110 PHE A O 1
ATOM 902 N N . VAL A 1 111 ? 5.496 -4.085 9.957 1.00 74.19 111 VAL A N 1
ATOM 903 C CA . VAL A 1 111 ? 4.173 -4.678 10.178 1.00 74.19 111 VAL A CA 1
ATOM 904 C C . VAL A 1 111 ? 3.161 -3.541 10.294 1.00 74.19 111 VAL A C 1
ATOM 906 O O . VAL A 1 111 ? 3.406 -2.563 10.996 1.00 74.19 111 VAL A O 1
ATOM 909 N N . ASP A 1 112 ? 2.016 -3.656 9.619 1.00 71.00 112 ASP A N 1
ATOM 910 C CA . ASP A 1 112 ? 0.962 -2.644 9.687 1.00 71.00 112 ASP A CA 1
ATOM 911 C C . ASP A 1 112 ? 0.420 -2.532 11.122 1.00 71.00 112 ASP A C 1
ATOM 913 O O . ASP A 1 112 ? -0.381 -3.348 11.572 1.00 71.00 112 ASP A O 1
ATOM 917 N N . LYS A 1 113 ? 0.874 -1.511 11.859 1.00 70.94 113 LYS A N 1
ATOM 918 C CA . LYS A 1 113 ? 0.444 -1.230 13.242 1.00 70.94 113 LYS A CA 1
ATOM 919 C C . LYS A 1 113 ? -0.873 -0.453 13.293 1.00 70.94 113 LYS A C 1
ATOM 921 O O . LYS A 1 113 ? -1.294 -0.034 14.374 1.00 70.94 113 LYS A O 1
ATOM 926 N N . ARG A 1 114 ? -1.507 -0.159 12.148 1.00 76.38 114 ARG A N 1
ATOM 927 C CA . ARG A 1 114 ? -2.773 0.579 12.142 1.00 76.38 114 ARG A CA 1
ATOM 928 C C . ARG A 1 114 ? -3.845 -0.292 12.784 1.00 76.38 114 ARG A C 1
ATOM 930 O O . ARG A 1 114 ? -3.983 -1.451 12.408 1.00 76.38 114 ARG A O 1
ATOM 937 N N . PRO A 1 115 ? -4.668 0.283 13.676 1.00 83.50 115 PRO A N 1
ATOM 938 C CA . PRO A 1 115 ? -5.705 -0.493 14.310 1.00 83.50 115 PRO A CA 1
ATOM 939 C C . PRO A 1 115 ? -6.682 -0.992 13.248 1.00 83.50 115 PRO A C 1
ATOM 941 O O . PRO A 1 115 ? -7.176 -0.197 12.426 1.00 83.50 115 PRO A O 1
ATOM 944 N N . ASN A 1 116 ? -6.963 -2.288 13.281 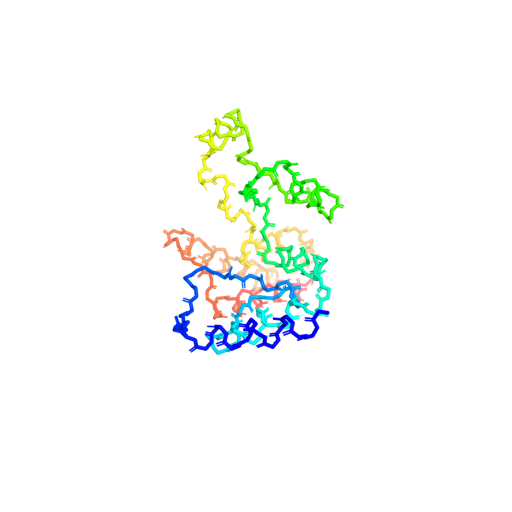1.00 87.94 116 ASN A N 1
ATOM 945 C CA . ASN A 1 116 ? -7.949 -2.932 12.434 1.00 87.94 116 ASN A CA 1
ATOM 946 C C . ASN A 1 116 ? -9.360 -2.414 12.762 1.00 87.94 116 ASN A C 1
ATOM 948 O O . ASN A 1 116 ? -9.588 -1.610 13.675 1.00 87.94 116 ASN A O 1
ATOM 952 N N . PHE A 1 117 ? -10.346 -2.842 11.975 1.00 91.25 117 PHE A N 1
ATOM 953 C CA . PHE A 1 117 ? -11.708 -2.328 12.112 1.00 91.25 117 PHE A CA 1
ATOM 954 C C . PHE A 1 117 ? -12.292 -2.549 13.518 1.00 91.25 117 PHE A C 1
ATOM 956 O O . PHE A 1 117 ? -12.920 -1.642 14.063 1.00 91.25 117 PHE A O 1
ATOM 963 N N . LEU A 1 118 ? -12.049 -3.712 14.132 1.00 93.81 118 LEU A N 1
ATOM 964 C CA . LEU A 1 118 ? -12.564 -4.040 15.464 1.00 93.81 118 LEU A CA 1
ATOM 965 C C . LEU A 1 118 ? -11.874 -3.216 16.553 1.00 93.81 118 LEU A C 1
ATOM 967 O O . LEU A 1 118 ? -12.558 -2.706 17.439 1.00 93.81 118 LEU A O 1
ATOM 971 N N . GLU A 1 119 ? -10.558 -3.025 16.468 1.00 92.44 119 GLU A N 1
ATOM 972 C CA . GLU A 1 119 ? -9.803 -2.172 17.397 1.00 92.44 119 GLU A CA 1
ATOM 973 C C . GLU A 1 119 ? -10.313 -0.732 17.365 1.00 92.44 119 GLU A C 1
ATOM 975 O O . GLU A 1 119 ? -10.534 -0.115 18.409 1.00 92.44 119 GLU A O 1
ATOM 980 N N . ARG A 1 120 ? -10.598 -0.213 16.166 1.00 94.25 120 ARG A N 1
ATOM 981 C CA . ARG A 1 120 ? -11.227 1.102 16.001 1.00 94.25 120 ARG A CA 1
ATOM 982 C C . ARG A 1 120 ? -12.624 1.138 16.610 1.00 94.25 120 ARG A C 1
ATOM 984 O O . ARG A 1 120 ? -12.957 2.120 17.267 1.00 94.25 120 ARG A O 1
ATOM 991 N N . CYS A 1 121 ? -13.441 0.100 16.419 1.00 95.81 121 CYS A N 1
ATOM 992 C CA . CYS A 1 121 ? -14.759 0.012 17.049 1.00 95.81 121 CYS A CA 1
ATOM 993 C C . CYS A 1 121 ? -14.669 0.001 18.578 1.00 95.81 121 CYS A C 1
ATOM 995 O O . CYS A 1 121 ? -15.439 0.707 19.226 1.00 95.81 121 CYS A O 1
ATOM 997 N N . LEU A 1 122 ? -13.725 -0.743 19.156 1.00 95.25 122 LEU A N 1
ATOM 998 C CA . LEU A 1 122 ? -13.502 -0.772 20.602 1.00 95.25 122 LEU A CA 1
ATOM 999 C C . LEU A 1 122 ? -13.058 0.593 21.123 1.00 95.25 122 LEU A C 1
ATOM 1001 O O . LEU A 1 122 ? -13.651 1.099 22.074 1.00 95.25 122 LEU A O 1
ATOM 1005 N N . ALA A 1 123 ? -12.077 1.218 20.468 1.00 94.94 123 ALA A N 1
ATOM 1006 C CA . ALA A 1 123 ? -11.625 2.561 20.817 1.00 94.94 123 ALA A CA 1
ATOM 1007 C C . ALA A 1 123 ? -12.784 3.568 20.756 1.00 94.94 123 ALA A C 1
ATOM 1009 O O . ALA A 1 123 ? -13.008 4.322 21.698 1.00 94.94 123 ALA A O 1
ATOM 1010 N N . MET A 1 124 ? -13.585 3.533 19.689 1.00 95.62 124 MET A N 1
ATOM 1011 C CA . MET A 1 124 ? -14.763 4.387 19.532 1.00 95.62 124 MET A CA 1
ATOM 1012 C C . MET A 1 124 ? -15.818 4.154 20.621 1.00 95.62 124 MET A C 1
ATOM 1014 O O . MET A 1 124 ? -16.356 5.125 21.151 1.00 95.62 124 MET A O 1
ATOM 1018 N N . ALA A 1 125 ? -16.103 2.900 20.974 1.00 95.00 125 ALA A N 1
ATOM 1019 C CA . ALA A 1 125 ? -17.070 2.557 22.015 1.00 95.00 125 ALA A CA 1
ATOM 1020 C C . ALA A 1 125 ? -16.643 3.059 23.404 1.00 95.00 125 ALA A C 1
ATOM 1022 O O . ALA A 1 125 ? -17.488 3.500 24.175 1.00 95.00 125 ALA A O 1
ATOM 1023 N N . VAL A 1 126 ? -15.343 3.012 23.714 1.00 92.88 126 VAL A N 1
ATOM 1024 C CA . VAL A 1 126 ? -14.805 3.416 25.025 1.00 92.88 126 VAL A CA 1
ATOM 1025 C C . VAL A 1 126 ? -14.579 4.926 25.115 1.00 92.88 126 VAL A C 1
ATOM 1027 O O . VAL A 1 126 ? -14.779 5.517 26.172 1.00 92.88 126 VAL A O 1
ATOM 1030 N N . CYS A 1 127 ? -14.163 5.568 24.022 1.00 93.81 127 CYS A N 1
ATOM 1031 C CA . CYS A 1 127 ? -13.833 6.994 24.016 1.00 93.81 127 CYS A CA 1
ATOM 1032 C C . CYS A 1 127 ? -15.037 7.910 23.760 1.00 93.81 127 CYS A C 1
ATOM 1034 O O . CYS A 1 127 ? -14.907 9.121 23.924 1.00 93.81 127 CYS A O 1
ATOM 1036 N N . THR A 1 128 ? -16.189 7.375 23.347 1.00 92.00 128 THR A N 1
ATOM 1037 C CA . THR A 1 128 ? -17.401 8.178 23.131 1.00 92.00 128 THR A CA 1
ATOM 1038 C C . THR A 1 128 ? -18.203 8.257 24.429 1.00 92.00 128 THR A C 1
ATOM 1040 O O . THR A 1 128 ? -18.709 7.228 24.877 1.00 92.00 128 THR A O 1
ATOM 1043 N N . PRO A 1 129 ? -18.374 9.450 25.031 1.00 90.62 129 PRO A N 1
ATOM 1044 C CA . PRO A 1 129 ? -19.163 9.588 26.247 1.00 90.62 129 PRO A CA 1
ATOM 1045 C C . PRO A 1 129 ? -20.604 9.128 26.026 1.00 90.62 129 PRO A C 1
ATOM 1047 O O . PRO A 1 129 ? -21.253 9.523 25.051 1.00 90.62 129 PRO A O 1
ATOM 1050 N N . ASN A 1 130 ? -21.101 8.324 26.957 1.00 91.75 130 ASN A N 1
ATOM 1051 C CA . ASN A 1 130 ? -22.500 7.942 27.033 1.00 91.75 130 ASN A CA 1
ATOM 1052 C C . ASN A 1 130 ? -23.175 8.746 28.152 1.00 91.75 130 ASN A C 1
ATOM 1054 O O . ASN A 1 130 ? -22.583 8.916 29.216 1.00 91.75 130 ASN A O 1
ATOM 1058 N N . GLN A 1 131 ? -24.367 9.279 27.891 1.00 91.19 131 GLN A N 1
ATOM 1059 C CA . GLN A 1 131 ? -25.123 10.101 28.843 1.00 91.19 131 GLN A CA 1
ATOM 1060 C C . GLN A 1 131 ? -26.433 9.429 29.277 1.00 91.19 131 GLN A C 1
ATOM 1062 O O . GLN A 1 131 ? -27.280 10.085 29.879 1.00 91.19 131 GLN A O 1
ATOM 1067 N N . ASN A 1 132 ? -26.588 8.130 29.009 1.00 89.06 132 ASN A N 1
ATOM 1068 C CA . ASN A 1 132 ? -27.770 7.381 29.392 1.00 89.06 132 ASN A CA 1
ATOM 1069 C C . ASN A 1 132 ? -27.694 7.074 30.892 1.00 89.06 132 ASN A C 1
ATOM 1071 O O . ASN A 1 132 ? -26.754 6.425 31.351 1.00 89.06 132 ASN A O 1
ATOM 1075 N N . PHE A 1 133 ? -28.681 7.550 31.650 1.00 88.75 133 PHE A N 1
ATOM 1076 C CA . PHE A 1 133 ? -28.784 7.337 33.098 1.00 88.75 133 PHE A CA 1
ATOM 1077 C C . PHE A 1 133 ? -29.731 6.182 33.474 1.00 88.75 133 PHE A C 1
ATOM 1079 O O . PHE A 1 133 ? -29.997 5.971 34.655 1.00 88.75 133 PHE A O 1
ATOM 1086 N N . ASN A 1 134 ? -30.280 5.461 32.491 1.00 95.94 134 ASN A N 1
ATOM 1087 C CA . ASN A 1 134 ? -31.101 4.272 32.693 1.00 95.94 134 ASN A CA 1
ATOM 1088 C C . ASN A 1 134 ? -30.209 3.024 32.674 1.00 95.94 134 ASN A C 1
ATOM 1090 O O . ASN A 1 134 ? -29.693 2.625 31.631 1.00 95.94 134 ASN A O 1
ATOM 1094 N N . ASP A 1 135 ? -30.067 2.385 33.834 1.00 93.31 135 ASP A N 1
ATOM 1095 C CA . ASP A 1 135 ? -29.180 1.235 34.015 1.00 93.31 135 ASP A CA 1
ATOM 1096 C C . ASP A 1 135 ? -29.542 0.038 33.123 1.00 93.31 135 ASP A C 1
ATOM 1098 O O . ASP A 1 135 ? -28.647 -0.615 32.586 1.00 93.31 135 ASP A O 1
ATOM 1102 N N . GLU A 1 136 ? -30.830 -0.259 32.926 1.00 95.00 136 GLU A N 1
ATOM 1103 C CA . GLU A 1 136 ? -31.266 -1.397 32.105 1.00 95.00 136 GLU A CA 1
ATOM 1104 C C . GLU A 1 136 ? -30.965 -1.158 30.622 1.00 95.00 136 GLU A C 1
ATOM 1106 O O . GLU A 1 136 ? -30.414 -2.026 29.933 1.00 95.00 136 GLU A O 1
ATOM 1111 N N . GLU A 1 137 ? -31.277 0.043 30.132 1.00 93.94 137 GLU A N 1
ATOM 1112 C CA . GLU A 1 137 ? -30.985 0.440 28.755 1.00 93.94 137 GLU A CA 1
ATOM 1113 C C . GLU A 1 137 ? -29.482 0.518 28.506 1.00 93.94 137 GLU A C 1
ATOM 1115 O O . GLU A 1 137 ? -29.003 0.014 27.489 1.00 93.94 137 GLU A O 1
ATOM 1120 N N . PHE A 1 138 ? -28.724 1.086 29.442 1.00 93.62 138 PHE A N 1
ATOM 1121 C CA . PHE A 1 138 ? -27.272 1.156 29.368 1.00 93.62 138 PHE A CA 1
ATOM 1122 C C . PHE A 1 138 ? -26.651 -0.245 29.355 1.00 93.62 138 PHE A C 1
ATOM 1124 O O . PHE A 1 138 ? -25.794 -0.550 28.519 1.00 93.62 138 PHE A O 1
ATOM 1131 N N . GLN A 1 139 ? -27.128 -1.148 30.211 1.00 95.19 139 GLN A N 1
ATOM 1132 C CA . GLN A 1 139 ? -26.641 -2.520 30.252 1.00 95.19 139 GLN A CA 1
ATOM 1133 C C . GLN A 1 139 ? -26.880 -3.244 28.915 1.00 95.19 139 GLN A C 1
ATOM 1135 O O . GLN A 1 139 ? -25.939 -3.789 28.327 1.00 95.19 139 GLN A O 1
ATOM 1140 N N . ALA A 1 140 ? -28.110 -3.212 28.396 1.00 95.56 140 ALA A N 1
ATOM 1141 C CA . ALA A 1 140 ? -28.485 -3.920 27.170 1.00 95.56 140 ALA A CA 1
ATOM 1142 C C . ALA A 1 140 ? -27.973 -3.238 25.884 1.00 95.56 140 ALA A C 1
ATOM 1144 O O . ALA A 1 140 ? -27.724 -3.894 24.862 1.00 95.56 140 ALA A O 1
ATOM 1145 N N . GLY A 1 141 ? -27.864 -1.913 25.894 1.00 94.75 141 GLY A N 1
ATOM 1146 C CA . GLY A 1 141 ? -27.533 -1.077 24.742 1.00 94.75 141 GLY A CA 1
ATOM 1147 C C . GLY A 1 141 ? -26.050 -0.753 24.600 1.00 94.75 141 GLY A C 1
ATOM 1148 O O . GLY A 1 141 ? -25.575 -0.600 23.476 1.00 94.75 141 GLY A O 1
ATOM 1149 N N . VAL A 1 142 ? -25.305 -0.727 25.709 1.00 95.56 142 VAL A N 1
ATOM 1150 C CA . VAL A 1 142 ? -23.886 -0.336 25.745 1.00 95.56 142 VAL A CA 1
ATOM 1151 C C . VAL A 1 142 ? -23.005 -1.485 26.214 1.00 95.56 142 VAL A C 1
ATOM 1153 O O . VAL A 1 142 ? -22.118 -1.921 25.477 1.00 95.56 142 VAL A O 1
ATOM 1156 N N . ILE A 1 143 ? -23.261 -2.016 27.413 1.00 96.06 143 ILE A N 1
ATOM 1157 C CA . ILE A 1 143 ? -22.362 -2.984 28.055 1.00 96.06 143 ILE A CA 1
ATOM 1158 C C . ILE A 1 143 ? -22.358 -4.328 27.330 1.00 96.06 143 ILE A C 1
ATOM 1160 O O . ILE A 1 143 ? -21.286 -4.846 27.008 1.00 96.06 143 ILE A O 1
ATOM 1164 N N . GLU A 1 144 ? -23.526 -4.902 27.041 1.00 97.19 144 GLU A N 1
ATOM 1165 C CA . GLU A 1 144 ? -23.607 -6.178 26.322 1.00 97.19 144 GLU A CA 1
ATOM 1166 C C . GLU A 1 144 ? -23.009 -6.106 24.907 1.00 97.19 144 GLU A C 1
ATOM 1168 O O . GLU A 1 144 ? -22.203 -6.979 24.565 1.00 97.19 144 GLU A O 1
ATOM 1173 N N . PRO A 1 145 ? -23.321 -5.092 24.071 1.00 97.50 145 PRO A N 1
ATOM 1174 C CA . PRO A 1 145 ? -22.716 -4.991 22.747 1.00 97.50 145 PRO A CA 1
ATOM 1175 C C . PRO A 1 145 ? -21.206 -4.767 22.796 1.00 97.50 145 PRO A C 1
ATOM 1177 O O . PRO A 1 145 ? -20.481 -5.361 21.998 1.00 97.50 145 PRO A O 1
ATOM 1180 N N . TYR A 1 146 ? -20.722 -3.969 23.752 1.00 97.19 146 TYR A N 1
ATOM 1181 C CA . TYR A 1 146 ? -19.291 -3.776 23.962 1.00 97.19 146 TYR A CA 1
ATOM 1182 C C . TYR A 1 146 ? -18.589 -5.086 24.337 1.00 97.19 146 TYR A C 1
ATOM 1184 O O . TYR A 1 146 ? -17.539 -5.395 23.775 1.00 97.19 146 TYR A O 1
ATOM 1192 N N . ARG A 1 147 ? -19.171 -5.895 25.234 1.00 97.62 147 ARG A N 1
ATOM 1193 C CA . ARG A 1 147 ? -18.617 -7.211 25.600 1.00 97.62 147 ARG A CA 1
ATOM 1194 C C . ARG A 1 147 ? -18.527 -8.143 24.397 1.00 97.62 147 ARG A C 1
ATOM 1196 O O . ARG A 1 147 ? -17.464 -8.708 24.171 1.00 97.62 147 ARG A O 1
ATOM 1203 N N . LYS A 1 148 ? -19.582 -8.227 23.582 1.00 97.69 148 LYS A N 1
ATOM 1204 C CA . LYS A 1 148 ? -19.575 -9.029 22.344 1.00 97.6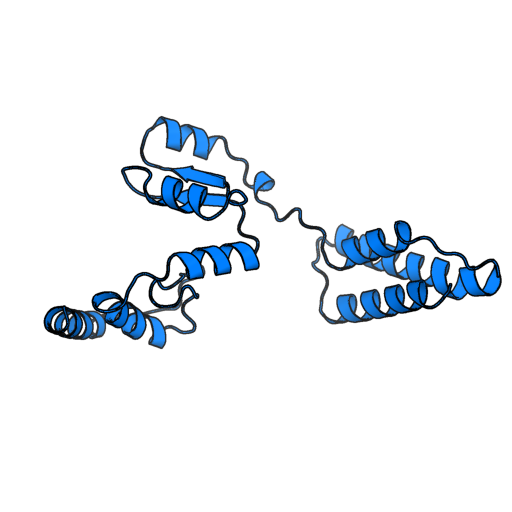9 148 LYS A CA 1
ATOM 1205 C C . LYS A 1 148 ? -18.495 -8.573 21.367 1.00 97.69 148 LYS A C 1
ATOM 1207 O O . LYS A 1 148 ? -17.758 -9.394 20.831 1.00 97.69 148 LYS A O 1
ATOM 1212 N N . LEU A 1 149 ? -18.364 -7.260 21.173 1.00 97.06 149 LEU A N 1
ATOM 1213 C CA . LEU A 1 149 ? -17.321 -6.681 20.329 1.00 97.06 149 LEU A CA 1
ATOM 1214 C C . LEU A 1 149 ? -15.916 -7.018 20.862 1.00 97.06 149 LEU A C 1
ATOM 1216 O O . LEU A 1 149 ? -15.031 -7.390 20.094 1.00 97.06 149 LEU A O 1
ATOM 1220 N N . LYS A 1 150 ? -15.725 -6.931 22.182 1.00 97.19 150 LYS A N 1
ATOM 1221 C CA . LYS A 1 150 ? -14.465 -7.239 22.869 1.00 97.19 150 LYS A CA 1
ATOM 1222 C C . LYS A 1 150 ? -14.102 -8.723 22.764 1.00 97.19 150 LYS A C 1
ATOM 1224 O O . LYS A 1 150 ? -12.955 -9.045 22.476 1.00 97.19 150 LYS A O 1
ATOM 1229 N N . GLU A 1 151 ? -15.065 -9.621 22.948 1.00 97.25 151 GLU A N 1
ATOM 1230 C CA . GLU A 1 151 ? -14.879 -11.068 22.781 1.00 97.25 151 GLU A CA 1
ATOM 1231 C C . GLU A 1 151 ? -14.502 -11.438 21.344 1.00 97.25 151 GLU A C 1
ATOM 1233 O O . GLU A 1 151 ? -13.578 -12.223 21.135 1.00 97.25 151 GLU A O 1
ATOM 1238 N N . MET A 1 152 ? -15.180 -10.846 20.355 1.00 96.25 152 MET A N 1
ATOM 1239 C CA . MET A 1 152 ? -14.868 -11.049 18.938 1.00 96.25 152 MET A CA 1
ATOM 1240 C C . MET A 1 152 ? -13.432 -10.626 18.613 1.00 96.25 152 MET A C 1
ATOM 1242 O O . MET A 1 152 ? -12.712 -11.367 17.949 1.00 96.25 152 MET A O 1
ATOM 1246 N N . TYR A 1 153 ? -13.001 -9.469 19.125 1.00 94.88 153 TYR A N 1
ATOM 1247 C CA . TYR A 1 153 ? -11.633 -8.981 18.959 1.00 94.88 153 TYR A CA 1
ATOM 1248 C C . TYR A 1 153 ? -10.596 -9.943 19.550 1.00 94.88 153 TYR A C 1
ATOM 1250 O O . TYR A 1 153 ? -9.681 -10.351 18.840 1.00 94.88 153 TYR A O 1
ATOM 1258 N N . TYR A 1 154 ? -10.742 -10.351 20.817 1.00 94.69 154 TYR A N 1
ATOM 1259 C CA . TYR A 1 154 ? -9.748 -11.231 21.443 1.00 94.69 154 TYR A CA 1
ATOM 1260 C C . TYR A 1 154 ? -9.676 -12.605 20.794 1.00 94.69 154 TYR A C 1
ATOM 1262 O O . TYR A 1 154 ? -8.583 -13.149 20.683 1.00 94.69 154 TYR A O 1
ATOM 1270 N N . ARG A 1 155 ? -10.808 -13.149 20.335 1.00 95.06 155 ARG A N 1
ATOM 1271 C CA . ARG A 1 155 ? -10.819 -14.420 19.607 1.00 95.06 155 ARG A CA 1
ATOM 1272 C C . ARG A 1 155 ? -9.971 -14.337 18.337 1.00 95.06 155 ARG A C 1
ATOM 1274 O O . ARG A 1 155 ? -9.134 -15.198 18.106 1.00 95.06 155 ARG A O 1
ATOM 1281 N N . LEU A 1 156 ? -10.156 -13.285 17.540 1.00 93.06 156 LEU A N 1
ATOM 1282 C CA . LEU A 1 156 ? -9.388 -13.092 16.308 1.00 93.06 156 LEU A CA 1
ATOM 1283 C C . LEU A 1 156 ? -7.908 -12.796 16.578 1.00 93.06 156 LEU A C 1
ATOM 1285 O O . LEU A 1 156 ? -7.049 -13.303 15.858 1.00 93.06 156 LEU A O 1
ATOM 1289 N N . ALA A 1 157 ? -7.609 -12.028 17.628 1.00 88.25 157 ALA A N 1
ATOM 1290 C CA . ALA A 1 157 ? -6.239 -11.731 18.033 1.00 88.25 157 ALA A CA 1
ATOM 1291 C C . ALA A 1 157 ? -5.479 -12.994 18.481 1.00 88.25 157 ALA A C 1
ATOM 1293 O O . ALA A 1 157 ? -4.339 -13.194 18.064 1.00 88.25 157 ALA A O 1
ATOM 1294 N N . ASP A 1 158 ? -6.114 -13.864 19.274 1.00 91.62 158 ASP A N 1
ATOM 1295 C CA . ASP A 1 158 ? -5.531 -15.137 19.727 1.00 91.62 158 ASP A CA 1
ATOM 1296 C C . ASP A 1 158 ? -5.279 -16.094 18.548 1.00 91.62 158 ASP A C 1
ATOM 1298 O O . ASP A 1 158 ? -4.229 -16.726 18.444 1.00 91.62 158 ASP A O 1
ATOM 1302 N N . GLU A 1 159 ? -6.199 -16.115 17.581 1.00 92.25 159 GLU A N 1
ATOM 1303 C CA . GLU A 1 159 ? -6.071 -16.901 16.350 1.00 92.25 159 GLU A CA 1
ATOM 1304 C C . GLU A 1 159 ? -5.131 -16.277 15.300 1.00 92.25 159 GLU A C 1
ATOM 1306 O O . GLU A 1 159 ? -4.888 -16.899 14.263 1.00 92.25 159 GLU A O 1
ATOM 1311 N N . LYS A 1 160 ? -4.607 -15.064 15.537 1.00 86.06 160 LYS A N 1
ATOM 1312 C CA . LYS A 1 160 ? -3.835 -14.265 14.564 1.00 86.06 160 LYS A CA 1
ATOM 1313 C C . LYS A 1 160 ? -4.546 -14.119 13.210 1.00 86.06 160 LYS A C 1
ATOM 1315 O O . LYS A 1 160 ? -3.923 -14.237 12.153 1.00 86.06 160 LYS A O 1
ATOM 1320 N N . LYS A 1 161 ? -5.863 -13.894 13.232 1.00 87.81 161 LYS A N 1
ATOM 1321 C CA . LYS A 1 161 ? -6.699 -13.742 12.032 1.00 87.81 161 LYS A CA 1
ATOM 1322 C C . LYS A 1 161 ? -7.183 -12.313 11.848 1.00 87.81 161 LYS A C 1
ATOM 1324 O O . LYS A 1 161 ? -7.623 -11.664 12.792 1.00 87.81 161 LYS A O 1
ATOM 1329 N N . GLU A 1 162 ? -7.199 -11.879 10.593 1.00 88.44 162 GLU A N 1
ATOM 1330 C CA . GLU A 1 162 ? -7.824 -10.617 10.207 1.00 88.44 162 GLU A CA 1
ATOM 1331 C C . GLU A 1 162 ? -9.363 -10.713 10.203 1.00 88.44 162 GLU A C 1
ATOM 1333 O O . GLU A 1 162 ? -9.922 -11.761 9.853 1.00 88.44 162 GLU A O 1
ATOM 1338 N N . PRO A 1 163 ? -10.085 -9.627 10.542 1.00 91.94 163 PRO A N 1
ATOM 1339 C CA . PRO A 1 163 ? -11.540 -9.603 10.491 1.00 91.94 163 PRO A CA 1
ATOM 1340 C C . PRO A 1 163 ? -12.086 -9.776 9.069 1.00 91.94 163 PRO A C 1
ATOM 1342 O O . PRO A 1 163 ? -11.885 -8.950 8.181 1.00 91.94 163 PRO A O 1
ATOM 1345 N N . GLU A 1 164 ? -12.881 -10.821 8.872 1.00 94.31 164 GLU A N 1
ATOM 1346 C CA . GLU A 1 164 ? -13.642 -11.006 7.634 1.00 94.31 164 GLU A CA 1
ATOM 1347 C C . GLU A 1 164 ? -14.850 -10.056 7.507 1.00 94.31 164 GLU A C 1
ATOM 1349 O O . GLU A 1 164 ? -15.316 -9.440 8.467 1.00 94.31 164 GLU A O 1
ATOM 1354 N N . ALA A 1 165 ? -15.452 -10.009 6.313 1.00 93.31 165 ALA A N 1
ATOM 1355 C CA . ALA A 1 165 ? -16.605 -9.157 6.014 1.00 93.31 165 ALA A CA 1
ATOM 1356 C C . ALA A 1 165 ? -17.798 -9.345 6.973 1.00 93.31 165 ALA A C 1
ATOM 1358 O O . ALA A 1 165 ? -18.536 -8.392 7.230 1.00 93.31 165 ALA A O 1
ATOM 1359 N N . HIS A 1 166 ? -18.017 -10.559 7.487 1.00 96.00 166 HIS A N 1
ATOM 1360 C CA . HIS A 1 166 ? -19.097 -10.822 8.437 1.00 96.00 166 HIS A CA 1
ATOM 1361 C C . HIS A 1 166 ? -18.794 -10.230 9.824 1.00 96.00 166 HIS A C 1
ATOM 1363 O O . HIS A 1 166 ? -19.657 -9.550 10.379 1.00 96.00 166 HIS A O 1
ATOM 1369 N N . HIS A 1 167 ? -17.555 -10.367 10.313 1.00 96.56 167 HIS A N 1
ATOM 1370 C CA . HIS A 1 167 ? -17.080 -9.726 11.542 1.00 96.56 167 HIS A CA 1
ATOM 1371 C C . HIS A 1 167 ? -17.221 -8.201 11.471 1.00 96.56 167 HIS A C 1
ATOM 1373 O O . HIS A 1 167 ? -17.749 -7.579 12.388 1.00 96.56 167 HIS A O 1
ATOM 1379 N N . ILE A 1 168 ? -16.823 -7.593 10.346 1.00 95.88 168 ILE A N 1
ATOM 1380 C CA . ILE A 1 168 ? -16.937 -6.142 10.123 1.00 95.88 168 ILE A CA 1
ATOM 1381 C C . ILE A 1 168 ? -18.398 -5.683 10.230 1.00 95.88 168 ILE A C 1
ATOM 1383 O O . ILE A 1 168 ? -18.697 -4.691 10.898 1.00 95.88 168 ILE A O 1
ATOM 1387 N N . LYS A 1 169 ? -19.326 -6.406 9.591 1.00 97.25 169 LYS A N 1
ATOM 1388 C CA . LYS A 1 169 ? -20.762 -6.084 9.636 1.00 97.25 169 LYS A CA 1
ATOM 1389 C C . LYS A 1 169 ? -21.328 -6.191 11.049 1.00 97.25 169 LYS A C 1
ATOM 1391 O O . LYS A 1 169 ? -22.089 -5.315 11.460 1.00 97.25 169 LYS A O 1
ATOM 1396 N N . GLU A 1 170 ? -20.970 -7.245 11.776 1.00 97.62 170 GLU A N 1
ATOM 1397 C CA . GLU A 1 170 ? -21.431 -7.451 13.148 1.00 97.62 170 GLU A CA 1
ATOM 1398 C C . GLU A 1 170 ? -20.875 -6.375 14.088 1.00 97.62 170 GLU A C 1
ATOM 1400 O O . GLU A 1 170 ? -21.646 -5.721 14.792 1.00 97.62 170 GLU A O 1
ATOM 1405 N N . ALA A 1 171 ? -19.570 -6.099 14.026 1.00 97.38 171 ALA A N 1
ATOM 1406 C CA . ALA A 1 171 ? -18.925 -5.045 14.805 1.00 97.38 171 ALA A CA 1
ATOM 1407 C C . ALA A 1 171 ? -19.566 -3.669 14.557 1.00 97.38 171 ALA A C 1
ATOM 1409 O O . ALA A 1 171 ? -19.870 -2.942 15.506 1.00 97.38 171 ALA A O 1
ATOM 1410 N N . ALA A 1 172 ? -19.856 -3.332 13.296 1.00 97.31 172 ALA A N 1
ATOM 1411 C CA . ALA A 1 172 ? -20.543 -2.092 12.943 1.00 97.31 172 ALA A CA 1
ATOM 1412 C C . ALA A 1 172 ? -21.971 -2.025 13.517 1.00 97.31 172 ALA A C 1
ATOM 1414 O O . ALA A 1 172 ? -22.409 -0.968 13.976 1.00 97.31 172 ALA A O 1
ATOM 1415 N N . ALA A 1 173 ? -22.703 -3.143 13.519 1.00 97.88 173 ALA A N 1
ATOM 1416 C CA . ALA A 1 173 ? -24.045 -3.210 14.092 1.00 97.88 173 ALA A CA 1
ATOM 1417 C C . ALA A 1 173 ? -24.031 -3.036 15.619 1.00 97.88 173 ALA A C 1
ATOM 1419 O O . ALA A 1 173 ? -24.866 -2.299 16.150 1.00 97.88 173 ALA A O 1
ATOM 1420 N N . LEU A 1 174 ? -23.073 -3.666 16.309 1.00 97.75 174 LEU A N 1
ATOM 1421 C CA . LEU A 1 174 ? -22.873 -3.521 17.753 1.00 97.75 174 LEU A CA 1
ATOM 1422 C C . LEU A 1 174 ? -22.508 -2.079 18.113 1.00 97.75 174 LEU A C 1
ATOM 1424 O O . LEU A 1 174 ? -23.154 -1.489 18.975 1.00 97.75 174 LEU A O 1
ATOM 1428 N N . LEU A 1 175 ? -21.548 -1.479 17.403 1.00 97.06 175 LEU A N 1
ATOM 1429 C CA . LEU A 1 175 ? -21.145 -0.090 17.625 1.00 97.06 175 LEU A CA 1
ATOM 1430 C C . LEU A 1 175 ? -22.305 0.888 17.400 1.00 97.06 175 LEU A C 1
ATOM 1432 O O . LEU A 1 175 ? -22.507 1.812 18.183 1.00 97.06 175 LEU A O 1
ATOM 1436 N N . ARG A 1 176 ? -23.119 0.659 16.365 1.00 97.00 176 ARG A N 1
ATOM 1437 C CA . ARG A 1 176 ? -24.322 1.462 16.125 1.00 97.00 176 ARG A CA 1
ATOM 1438 C C . ARG A 1 176 ? -25.326 1.343 17.272 1.00 97.00 176 ARG A C 1
ATOM 1440 O O . ARG A 1 176 ? -25.941 2.343 17.622 1.00 97.00 176 ARG A O 1
ATOM 1447 N N . LYS A 1 177 ? -25.497 0.152 17.857 1.00 96.50 177 LYS A N 1
ATOM 1448 C CA . LYS A 1 177 ? -26.363 -0.030 19.033 1.00 96.50 177 LYS A CA 1
ATOM 1449 C C . LYS A 1 177 ? -25.849 0.802 20.212 1.00 96.50 177 LYS A C 1
ATOM 1451 O O . LYS A 1 177 ? -26.622 1.584 20.751 1.00 96.50 177 LYS A O 1
ATOM 1456 N N . ILE A 1 178 ? -24.545 0.733 20.494 1.00 96.31 178 ILE A N 1
ATOM 1457 C CA . ILE A 1 178 ? -23.879 1.531 21.540 1.00 96.31 178 ILE A CA 1
ATOM 1458 C C . ILE A 1 178 ? -24.132 3.029 21.343 1.00 96.31 178 ILE A C 1
ATOM 1460 O O . ILE A 1 178 ? -24.453 3.734 22.291 1.00 96.31 178 ILE A O 1
ATOM 1464 N N . PHE A 1 179 ? -24.006 3.526 20.112 1.00 95.69 179 PHE A N 1
ATOM 1465 C CA . PHE A 1 179 ? -24.168 4.952 19.817 1.00 95.69 179 PHE A CA 1
ATOM 1466 C C . PHE A 1 179 ? -25.612 5.444 19.796 1.00 95.69 179 PHE A C 1
ATOM 1468 O O . PHE A 1 179 ? -25.830 6.646 19.956 1.00 95.69 179 PHE A O 1
ATOM 1475 N N . ASN A 1 180 ? -26.572 4.545 19.594 1.00 95.25 180 ASN A N 1
ATOM 1476 C CA . ASN A 1 180 ? -27.994 4.875 19.609 1.00 95.25 180 ASN A CA 1
ATOM 1477 C C . ASN A 1 180 ? -28.594 4.816 21.018 1.00 95.25 180 ASN A C 1
ATOM 1479 O O . ASN A 1 180 ? -29.624 5.440 21.254 1.00 95.25 180 ASN A O 1
ATOM 1483 N N . THR A 1 181 ? -27.967 4.088 21.942 1.00 92.25 181 THR A N 1
ATOM 1484 C CA . THR A 1 181 ? -28.321 4.109 23.362 1.00 92.25 181 THR A CA 1
ATOM 1485 C C . THR A 1 181 ? -27.592 5.272 24.024 1.00 92.25 181 THR A C 1
ATOM 1487 O O . THR A 1 181 ? -26.413 5.153 24.344 1.00 92.25 181 THR A O 1
ATOM 1490 N N . LYS A 1 182 ? -28.265 6.411 24.184 1.00 85.38 182 LYS A N 1
ATOM 1491 C CA . LYS A 1 182 ? -27.730 7.621 24.827 1.00 85.38 182 LYS A CA 1
ATOM 1492 C C . LYS A 1 182 ? -28.627 8.118 25.936 1.00 85.38 182 LYS A C 1
ATOM 1494 O O . LYS A 1 182 ? -29.773 7.630 26.010 1.00 85.38 182 LYS A O 1
#

Sequence (182 aa):
MEPCAKAFAAELTKYRFHMPEWPVIANVNGLPYKDKESIPLLLKKQMTHPIQWQATMEYMKQHGIDAAIEMGPKKVLKNLMKKASRHIIVYSTNTREDLEELYELDPEDFVDKRPNFLERCLAMAVCTPNQNFNDEEFQAGVIEPYRKLKEMYYRLADEKKEPEAHHIKEAAALLRKIFNTK

pLDDT: mean 93.04, std 4.96, range [70.94, 98.0]